Protein AF-A0A512MCK8-F1 (afdb_monomer_lite)

pLDDT: mean 83.53, std 15.5, range [43.72, 98.38]

Organism: NCBI:txid748831

Sequence (145 aa):
MKPLLPSQKMKTLITFLLLCASPALARLGETREQCEARYGKAVAGQSDPPASMHEKAGLFIICKYDSAEGGKCRGIVFNRTDPVSRKKDPLMKVEIEILLKASSEGGEWVKDSIFSSTDEDIWRREGAKASYSHLTHDLVIIHKD

Structure (mmCIF, N/CA/C/O backbone):
data_AF-A0A512MCK8-F1
#
_entry.id   AF-A0A512MCK8-F1
#
loop_
_atom_site.group_PDB
_atom_site.id
_atom_site.type_symbol
_atom_site.label_atom_id
_atom_site.label_alt_id
_atom_site.label_comp_id
_atom_site.label_asym_id
_atom_site.label_entity_id
_atom_site.label_seq_id
_atom_site.pdbx_PDB_ins_code
_atom_site.Cartn_x
_atom_site.Cartn_y
_atom_site.Cartn_z
_atom_site.occupancy
_atom_site.B_iso_or_equiv
_atom_site.auth_seq_id
_atom_site.auth_comp_id
_atom_site.auth_asym_id
_atom_site.auth_atom_id
_atom_site.pdbx_PDB_model_num
ATOM 1 N N . MET A 1 1 ? -14.165 -61.373 12.452 1.00 46.88 1 MET A N 1
ATOM 2 C CA . MET A 1 1 ? -13.287 -60.181 12.501 1.00 46.88 1 MET A CA 1
ATOM 3 C C . MET A 1 1 ? -13.923 -59.081 11.661 1.00 46.88 1 MET A C 1
ATOM 5 O O . MET A 1 1 ? -14.222 -59.330 10.503 1.00 46.88 1 MET A O 1
ATOM 9 N N . LYS A 1 2 ? -14.225 -57.921 12.254 1.00 43.72 2 LYS A N 1
ATOM 10 C CA . LYS A 1 2 ? -14.886 -56.773 11.601 1.00 43.72 2 LYS A CA 1
ATOM 11 C C . LYS A 1 2 ? -13.800 -55.746 11.230 1.00 43.72 2 LYS A C 1
ATOM 13 O O . LYS A 1 2 ? -13.007 -55.439 12.120 1.00 43.72 2 LYS A O 1
ATOM 18 N N . PRO A 1 3 ? -13.718 -55.221 9.994 1.00 49.75 3 PRO A N 1
ATOM 19 C CA . PRO A 1 3 ? -12.746 -54.182 9.679 1.00 49.75 3 PRO A CA 1
ATOM 20 C C . PRO A 1 3 ? -13.168 -52.843 10.298 1.00 49.75 3 PRO A C 1
ATOM 22 O O . PRO A 1 3 ? -14.336 -52.456 10.242 1.00 49.75 3 PRO A O 1
ATOM 25 N N . LEU A 1 4 ? -12.201 -52.145 10.893 1.00 52.03 4 LEU A N 1
ATOM 26 C CA . LEU A 1 4 ? -12.326 -50.771 11.378 1.00 52.03 4 LEU A CA 1
ATOM 27 C C . LEU A 1 4 ? -12.399 -49.818 10.175 1.00 52.03 4 LEU A C 1
ATOM 29 O O . LEU A 1 4 ? -11.493 -49.786 9.345 1.00 52.03 4 LEU A O 1
ATOM 33 N N . LEU A 1 5 ? -13.485 -49.048 10.082 1.00 56.38 5 LEU A N 1
ATOM 34 C CA . LEU A 1 5 ? -13.645 -47.977 9.097 1.00 56.38 5 LEU A CA 1
ATOM 35 C C . LEU A 1 5 ? -12.591 -46.872 9.323 1.00 56.38 5 LEU A C 1
ATOM 37 O O . LEU A 1 5 ? -12.356 -46.489 10.472 1.00 56.38 5 LEU A O 1
ATOM 41 N N . PRO A 1 6 ? -11.990 -46.306 8.260 1.00 53.81 6 PRO A N 1
ATOM 42 C CA . PRO A 1 6 ? -11.076 -45.179 8.385 1.00 53.81 6 PRO A CA 1
ATOM 43 C C . PRO A 1 6 ? -11.816 -43.922 8.869 1.00 53.81 6 PRO A C 1
ATOM 45 O O . PRO A 1 6 ? -12.864 -43.545 8.346 1.00 53.81 6 PRO A O 1
ATOM 48 N N . SER A 1 7 ? -11.237 -43.273 9.880 1.00 56.94 7 SER A N 1
ATOM 49 C CA . SER A 1 7 ? -11.685 -42.026 10.508 1.00 56.94 7 SER A CA 1
ATOM 50 C C . SER A 1 7 ? -12.014 -40.926 9.484 1.00 56.94 7 SER A C 1
ATOM 52 O O . SER A 1 7 ? -11.136 -40.211 9.000 1.00 56.94 7 SER A O 1
ATOM 54 N N . GLN A 1 8 ? -13.303 -40.746 9.178 1.00 52.50 8 GLN A N 1
ATOM 55 C CA . GLN A 1 8 ? -13.802 -39.625 8.368 1.00 52.50 8 GLN A CA 1
ATOM 56 C C . GLN A 1 8 ? -13.779 -38.273 9.102 1.00 52.50 8 GLN A C 1
ATOM 58 O O . GLN A 1 8 ? -14.016 -37.242 8.480 1.00 52.50 8 GLN A O 1
ATOM 63 N N . LYS A 1 9 ? -13.469 -38.235 10.405 1.00 54.12 9 LYS A N 1
ATOM 64 C CA . LYS A 1 9 ? -13.550 -37.001 11.208 1.00 54.12 9 LYS A CA 1
ATOM 65 C C . LYS A 1 9 ? -12.330 -36.079 11.085 1.00 54.12 9 LYS A C 1
ATOM 67 O O . LYS A 1 9 ? -12.418 -34.915 11.455 1.00 54.12 9 LYS A O 1
ATOM 72 N N . MET A 1 10 ? -11.209 -36.565 10.548 1.00 50.81 10 MET A N 1
ATOM 73 C CA . MET A 1 10 ? -9.965 -35.783 10.462 1.00 50.81 10 MET A CA 1
ATOM 74 C C . MET A 1 10 ? -9.875 -34.911 9.196 1.00 50.81 10 MET A C 1
ATOM 76 O O . MET A 1 10 ? -9.211 -33.878 9.209 1.00 50.81 10 MET A O 1
ATOM 80 N N . LYS A 1 11 ? -10.576 -35.278 8.111 1.00 46.22 11 LYS A N 1
ATOM 81 C CA . LYS A 1 11 ? -10.543 -34.519 6.845 1.00 46.22 11 LYS A CA 1
ATOM 82 C C . LYS A 1 11 ? -11.337 -33.211 6.915 1.00 46.22 11 LYS A C 1
ATOM 84 O O . LYS A 1 11 ? -10.912 -32.223 6.331 1.00 46.22 11 LYS A O 1
ATOM 89 N N . THR A 1 12 ? -12.423 -33.173 7.685 1.00 56.84 12 THR A N 1
ATOM 90 C CA . THR A 1 12 ? -13.273 -31.979 7.829 1.00 56.84 12 THR A CA 1
ATOM 91 C C . THR A 1 12 ? -12.603 -30.867 8.643 1.00 56.84 12 THR A C 1
ATOM 93 O O . THR A 1 12 ? -12.878 -29.692 8.419 1.00 56.84 12 THR A O 1
ATOM 96 N N . LEU A 1 13 ? -11.688 -31.217 9.556 1.00 53.72 13 LEU A N 1
ATOM 97 C CA . LEU A 1 13 ? -10.997 -30.245 10.410 1.00 53.72 13 LEU A CA 1
ATOM 98 C C . LEU A 1 13 ? -9.968 -29.411 9.624 1.00 53.72 13 LEU A C 1
ATOM 100 O O . LEU A 1 13 ? -9.848 -28.210 9.843 1.00 53.72 13 LEU A O 1
ATOM 104 N N . ILE A 1 14 ? -9.276 -30.024 8.656 1.00 56.31 14 ILE A N 1
ATOM 105 C CA . ILE A 1 14 ? -8.262 -29.346 7.828 1.00 56.31 14 ILE A CA 1
ATOM 106 C C . ILE A 1 14 ? -8.917 -28.319 6.890 1.00 56.31 14 ILE A C 1
ATOM 108 O O . ILE A 1 14 ? -8.387 -27.224 6.711 1.00 56.31 14 ILE A O 1
ATOM 112 N N . THR A 1 15 ? -10.100 -28.621 6.345 1.00 54.34 15 THR A N 1
ATOM 113 C CA . THR A 1 15 ? -10.852 -27.683 5.494 1.00 54.34 15 THR A CA 1
ATOM 114 C C . THR A 1 15 ? -11.368 -26.474 6.285 1.00 54.34 15 THR A C 1
ATOM 116 O O . THR A 1 15 ? -11.391 -25.369 5.752 1.00 54.34 15 THR A O 1
ATOM 119 N N . PHE A 1 16 ? -11.711 -26.648 7.568 1.00 54.28 16 PHE A N 1
ATOM 120 C CA . PHE A 1 16 ? -12.147 -25.550 8.440 1.00 54.28 16 PHE A CA 1
ATOM 121 C C . PHE A 1 16 ? -10.982 -24.633 8.858 1.00 54.28 16 PHE A C 1
ATOM 123 O O . PHE A 1 16 ? -11.139 -23.416 8.879 1.00 54.28 16 PHE A O 1
ATOM 130 N N . LEU A 1 17 ? -9.784 -25.186 9.098 1.00 51.22 17 LEU A N 1
ATOM 131 C CA . LEU A 1 17 ? -8.581 -24.386 9.386 1.00 51.22 17 LEU A CA 1
ATOM 132 C C . LEU A 1 17 ? -8.150 -23.500 8.203 1.00 51.22 17 LEU A C 1
ATOM 134 O O . LEU A 1 17 ? -7.692 -22.379 8.416 1.00 51.22 17 LEU A O 1
ATOM 138 N N . LEU A 1 18 ? -8.333 -23.969 6.965 1.00 51.25 18 LEU A N 1
ATOM 139 C CA . LEU A 1 18 ? -8.026 -23.197 5.752 1.00 51.25 18 LEU A CA 1
ATOM 140 C C . LEU A 1 18 ? -9.001 -22.029 5.516 1.00 51.25 18 LEU A C 1
ATOM 142 O O . LEU A 1 18 ? -8.610 -21.036 4.910 1.00 51.25 18 LEU A O 1
ATOM 146 N N . LEU A 1 19 ? -10.232 -22.106 6.035 1.00 48.88 19 LEU A N 1
ATOM 147 C CA . LEU A 1 19 ? -11.220 -21.015 5.986 1.00 48.8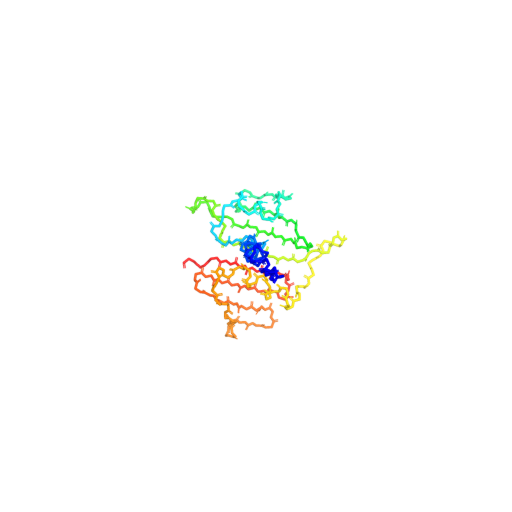8 19 LEU A CA 1
ATOM 148 C C . LEU A 1 19 ? -10.960 -19.926 7.044 1.00 48.88 19 LEU A C 1
ATOM 150 O O . LEU A 1 19 ? -11.347 -18.775 6.850 1.00 48.88 19 LEU A O 1
ATOM 154 N N . CYS A 1 20 ? -10.273 -20.258 8.142 1.00 46.22 20 CYS A N 1
ATOM 155 C CA . CYS A 1 20 ? -9.890 -19.294 9.180 1.00 46.22 20 CYS A CA 1
ATOM 156 C C . CYS A 1 20 ? -8.601 -18.523 8.854 1.00 46.22 20 CYS A C 1
ATOM 158 O O . CYS A 1 20 ? -8.359 -17.466 9.438 1.00 46.22 20 CYS A O 1
ATOM 160 N N . ALA A 1 21 ? -7.802 -18.991 7.892 1.00 48.88 21 ALA A N 1
ATOM 161 C CA . ALA A 1 21 ? -6.674 -18.246 7.340 1.00 48.88 21 ALA A CA 1
ATOM 162 C C . ALA A 1 21 ? -7.175 -17.187 6.343 1.00 48.88 21 ALA A C 1
ATOM 164 O O . ALA A 1 21 ? -6.861 -17.210 5.154 1.00 48.88 21 ALA A O 1
ATOM 165 N N . SER A 1 22 ? -7.993 -16.248 6.828 1.00 51.62 22 SER A N 1
ATOM 166 C CA . SER A 1 22 ? -8.278 -15.024 6.079 1.00 51.62 22 SER A CA 1
ATOM 167 C C . SER A 1 22 ? -6.946 -14.382 5.666 1.00 51.62 22 SER A C 1
ATOM 169 O O . SER A 1 22 ? -6.027 -14.358 6.490 1.00 51.62 22 SER A O 1
ATOM 171 N N . PRO A 1 23 ? -6.818 -13.853 4.432 1.00 55.09 23 PRO A N 1
ATOM 172 C CA . PRO A 1 23 ? -5.597 -13.190 3.994 1.00 55.09 23 PRO A CA 1
ATOM 173 C C . PRO A 1 23 ? -5.196 -12.162 5.051 1.00 55.09 23 PRO A C 1
ATOM 175 O O . PRO A 1 23 ? -6.018 -11.350 5.478 1.00 55.09 23 PRO A O 1
ATOM 178 N N . ALA A 1 24 ? -3.962 -12.264 5.537 1.00 64.56 24 ALA A N 1
ATOM 179 C CA . ALA A 1 24 ? -3.469 -11.620 6.754 1.00 64.56 24 ALA A CA 1
ATOM 180 C C . ALA A 1 24 ? -3.253 -10.096 6.629 1.00 64.56 24 ALA A C 1
ATOM 182 O O . ALA A 1 24 ? -2.446 -9.526 7.369 1.00 64.56 24 ALA A O 1
ATOM 183 N N . LEU A 1 25 ? -3.952 -9.458 5.690 1.00 72.88 25 LEU A N 1
ATOM 184 C CA . LEU A 1 25 ? -3.802 -8.067 5.289 1.00 72.88 25 LEU A CA 1
ATOM 185 C C . LEU A 1 25 ? -5.168 -7.381 5.321 1.00 72.88 25 LEU A C 1
ATOM 187 O O . LEU A 1 25 ? -6.194 -8.010 5.045 1.00 72.88 25 LEU A O 1
ATOM 191 N N . ALA A 1 26 ? -5.168 -6.123 5.752 1.00 68.06 26 ALA A N 1
ATOM 192 C CA . ALA A 1 26 ? -6.358 -5.297 5.770 1.00 68.06 26 ALA A CA 1
ATOM 193 C C . ALA A 1 26 ? -6.853 -5.047 4.358 1.00 68.06 26 ALA A C 1
ATOM 195 O O . ALA A 1 26 ? -6.072 -4.914 3.413 1.00 68.06 26 ALA A O 1
ATOM 196 N N . ARG A 1 27 ? -8.170 -5.029 4.247 1.00 83.94 27 ARG A N 1
ATOM 197 C CA . ARG A 1 27 ? -8.884 -4.801 3.000 1.00 83.94 27 ARG A CA 1
ATOM 198 C C . ARG A 1 27 ? -9.291 -3.344 2.924 1.00 83.94 27 ARG A C 1
ATOM 200 O O . ARG A 1 27 ? -9.418 -2.666 3.947 1.00 83.94 27 ARG A O 1
ATOM 207 N N . LEU A 1 28 ? -9.493 -2.872 1.704 1.00 87.44 28 LEU A N 1
ATOM 208 C CA . LEU A 1 28 ? -10.086 -1.561 1.542 1.00 87.44 28 LEU A CA 1
ATOM 209 C C . LEU A 1 28 ? -11.524 -1.607 2.105 1.00 87.44 28 LEU A C 1
ATOM 211 O O . LEU A 1 28 ? -12.172 -2.654 2.128 1.00 87.44 28 LEU A O 1
ATOM 215 N N . GLY A 1 29 ? -11.988 -0.496 2.667 1.00 88.25 29 GLY A N 1
ATOM 216 C CA . GLY A 1 29 ? -13.284 -0.400 3.338 1.00 88.25 29 GLY A CA 1
ATOM 217 C C . GLY A 1 29 ? -13.329 -0.907 4.789 1.00 88.25 29 GLY A C 1
ATOM 218 O O . GLY A 1 29 ? -14.375 -0.767 5.426 1.00 88.25 29 GLY A O 1
ATOM 219 N N . GLU A 1 30 ? -12.242 -1.465 5.337 1.00 90.06 30 GLU A N 1
ATOM 220 C CA . GLU A 1 30 ? -12.170 -1.863 6.755 1.00 90.06 30 GLU A CA 1
ATOM 221 C C . GLU A 1 30 ? -12.040 -0.649 7.697 1.00 90.06 30 GLU A C 1
ATOM 223 O O . GLU A 1 30 ? -11.500 0.394 7.321 1.00 90.06 30 GLU A O 1
ATOM 228 N N . THR A 1 31 ? -12.543 -0.769 8.930 1.00 91.31 31 THR A N 1
ATOM 229 C CA . THR A 1 31 ? -12.363 0.252 9.978 1.00 91.31 31 THR A CA 1
ATOM 230 C C . THR A 1 31 ? -10.963 0.187 10.578 1.00 91.31 31 THR A C 1
ATOM 232 O O . THR A 1 31 ? -10.253 -0.814 10.443 1.00 91.31 31 THR A O 1
ATOM 235 N N . ARG A 1 32 ? -10.576 1.224 11.325 1.00 90.44 32 ARG A N 1
ATOM 236 C CA . ARG A 1 32 ? -9.304 1.240 12.054 1.00 90.44 32 ARG A CA 1
ATOM 237 C C . ARG A 1 32 ? -9.126 0.032 12.969 1.00 90.44 32 ARG A C 1
ATOM 239 O O . ARG A 1 32 ? -8.058 -0.572 12.984 1.00 90.44 32 ARG A O 1
ATOM 246 N N . GLU A 1 33 ? -10.161 -0.347 13.707 1.00 90.12 33 GLU A N 1
ATOM 247 C CA . GLU A 1 33 ? -10.125 -1.471 14.646 1.00 90.12 33 GLU A CA 1
ATOM 248 C C . GLU A 1 33 ? -9.910 -2.796 13.908 1.00 90.12 33 GLU A C 1
ATOM 250 O O . GLU A 1 33 ? -9.185 -3.668 14.385 1.00 90.12 33 GLU A O 1
ATOM 255 N N . GLN A 1 34 ? -10.495 -2.940 12.717 1.00 90.56 34 GLN A N 1
ATOM 256 C CA . GLN A 1 34 ? -10.295 -4.107 11.858 1.00 90.56 34 GLN A CA 1
ATOM 257 C C . GLN A 1 34 ? -8.871 -4.143 11.284 1.00 90.56 34 GLN A C 1
ATOM 259 O O . GLN A 1 34 ? -8.229 -5.197 11.310 1.00 90.56 34 GLN A O 1
ATOM 264 N N . CYS A 1 35 ? -8.335 -2.998 10.848 1.00 91.00 35 CYS A N 1
ATOM 265 C CA . CYS A 1 35 ? -6.936 -2.878 10.440 1.00 91.00 35 CYS A CA 1
ATOM 266 C C . CYS A 1 35 ? -5.985 -3.231 11.598 1.00 91.00 35 CYS A C 1
ATOM 268 O O . CYS A 1 35 ? -5.050 -4.009 11.409 1.00 91.00 35 CYS A O 1
ATOM 270 N N . GLU A 1 36 ? -6.245 -2.735 12.811 1.00 91.25 36 GLU A N 1
ATOM 271 C CA . GLU A 1 36 ? -5.455 -3.032 14.014 1.00 91.25 36 GLU A CA 1
ATOM 272 C C . GLU A 1 36 ? -5.554 -4.504 14.434 1.00 91.25 36 GLU A C 1
ATOM 274 O O . GLU A 1 36 ? -4.550 -5.096 14.832 1.00 91.25 36 GLU A O 1
ATOM 279 N N . ALA A 1 37 ? -6.714 -5.146 14.279 1.00 89.94 37 ALA A N 1
ATOM 280 C CA . ALA A 1 37 ? -6.858 -6.581 14.526 1.00 89.94 37 ALA A CA 1
ATOM 281 C C . ALA A 1 37 ? -5.970 -7.424 13.593 1.00 89.94 37 ALA A C 1
ATOM 283 O O . ALA A 1 37 ? -5.511 -8.504 13.969 1.00 89.94 37 ALA A O 1
ATOM 284 N N . ARG A 1 38 ? -5.693 -6.930 12.381 1.00 87.38 38 ARG A N 1
ATOM 285 C CA . ARG A 1 38 ? -4.836 -7.612 11.404 1.00 87.38 38 ARG A CA 1
ATOM 286 C C . ARG A 1 38 ? -3.369 -7.259 11.565 1.00 87.38 38 ARG A C 1
ATOM 288 O O . ARG A 1 38 ? -2.528 -8.155 11.509 1.00 87.38 38 ARG A O 1
ATOM 295 N N . TYR A 1 39 ? -3.044 -5.984 11.722 1.00 89.31 39 TYR A N 1
ATOM 296 C CA . TYR A 1 39 ? -1.666 -5.498 11.706 1.00 89.31 39 TYR A CA 1
ATOM 297 C C . TYR A 1 39 ? -1.039 -5.354 13.090 1.00 89.31 39 TYR A C 1
ATOM 299 O O . TYR A 1 39 ? 0.175 -5.215 13.190 1.00 89.31 39 TYR A O 1
ATOM 307 N N . GLY A 1 40 ? -1.843 -5.448 14.146 1.00 89.88 40 GLY A N 1
ATOM 308 C CA . GLY A 1 40 ? -1.457 -5.049 15.489 1.00 89.88 40 GLY A CA 1
ATOM 309 C C . GLY A 1 40 ? -1.740 -3.568 15.734 1.00 89.88 40 GLY A C 1
ATOM 310 O O . GLY A 1 40 ? -2.130 -2.818 14.832 1.00 89.88 40 GLY A O 1
ATOM 311 N N . LYS A 1 41 ? -1.537 -3.144 16.985 1.00 89.50 41 LYS A N 1
ATOM 312 C CA . LYS A 1 41 ? -1.731 -1.749 17.394 1.00 89.50 41 LYS A CA 1
ATOM 313 C C . LYS A 1 41 ? -0.874 -0.811 16.549 1.00 89.50 41 LYS A C 1
ATOM 315 O O . LYS A 1 41 ? 0.258 -1.142 16.200 1.00 89.50 41 LYS A O 1
ATOM 320 N N . ALA A 1 42 ? -1.419 0.362 16.250 1.00 88.31 42 ALA A N 1
ATOM 321 C CA . ALA A 1 42 ? -0.692 1.368 15.499 1.00 88.31 42 ALA A CA 1
ATOM 322 C C . ALA A 1 42 ? 0.552 1.845 16.274 1.00 88.31 42 ALA A C 1
ATOM 324 O O . ALA A 1 42 ? 0.461 2.166 17.460 1.00 88.31 42 ALA A O 1
ATOM 325 N N . VAL A 1 43 ? 1.701 1.919 15.599 1.00 83.69 43 VAL A N 1
ATOM 326 C CA . VAL A 1 43 ? 2.949 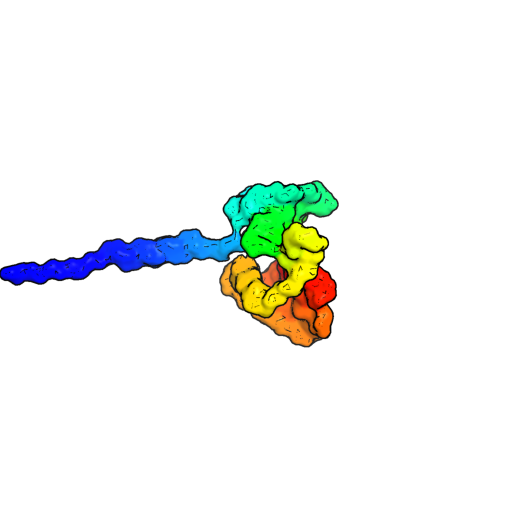2.494 16.135 1.00 83.69 43 VAL A CA 1
ATOM 327 C C . VAL A 1 43 ? 2.923 4.023 16.114 1.00 83.69 43 VAL A C 1
ATOM 329 O O . VAL A 1 43 ? 3.615 4.670 16.893 1.00 83.69 43 VAL A O 1
ATOM 332 N N . ALA A 1 44 ? 2.097 4.600 15.241 1.00 79.81 44 ALA A N 1
ATOM 333 C CA . ALA A 1 44 ? 1.805 6.023 15.172 1.00 79.81 44 ALA A CA 1
ATOM 334 C C . ALA A 1 44 ? 0.432 6.245 14.521 1.00 79.81 44 ALA A C 1
ATOM 336 O O . ALA A 1 44 ? -0.090 5.383 13.809 1.00 79.81 44 ALA A O 1
ATOM 337 N N . GLY A 1 45 ? -0.159 7.412 14.758 1.00 74.31 45 GLY A N 1
ATOM 338 C CA . GLY A 1 45 ? -1.383 7.845 14.096 1.00 74.31 45 GLY A CA 1
ATOM 339 C C . GLY A 1 45 ? -1.276 9.303 13.681 1.00 74.31 45 GLY A C 1
ATOM 340 O O . GLY A 1 45 ? -0.631 10.096 14.364 1.00 74.31 45 GLY A O 1
ATOM 341 N N . GLN A 1 46 ? -1.918 9.643 12.571 1.00 74.81 46 GLN A N 1
ATOM 342 C CA . GLN A 1 46 ? -2.092 11.018 12.121 1.00 74.81 46 GLN A CA 1
ATOM 343 C C . GLN A 1 46 ? -3.587 11.326 12.103 1.00 74.81 46 GLN A C 1
ATOM 345 O O . GLN A 1 46 ? -4.391 10.461 11.759 1.00 74.81 46 GLN A O 1
ATOM 350 N N . SER A 1 47 ? -3.966 12.525 12.538 1.00 70.50 47 SER A N 1
ATOM 351 C CA . SER A 1 47 ? -5.366 12.955 12.584 1.00 70.50 47 SER A CA 1
ATOM 352 C C . SER A 1 47 ? -5.838 13.593 11.279 1.00 70.50 47 SER A C 1
ATOM 354 O O . SER A 1 47 ? -7.038 13.602 11.029 1.00 70.50 47 SER A O 1
ATOM 356 N N . ASP A 1 48 ? -4.915 14.107 10.460 1.00 71.25 48 ASP A N 1
ATOM 357 C CA . ASP A 1 48 ? -5.236 14.820 9.224 1.00 71.25 48 ASP A CA 1
ATOM 358 C C . ASP A 1 48 ? -4.131 14.645 8.152 1.00 71.25 48 ASP A C 1
ATOM 360 O O . ASP A 1 48 ? -3.019 15.154 8.341 1.00 71.25 48 ASP A O 1
ATOM 364 N N . PRO A 1 49 ? -4.380 13.885 7.063 1.00 70.69 49 PRO A N 1
ATOM 365 C CA . PRO A 1 49 ? -5.532 13.001 6.887 1.00 70.69 49 PRO A CA 1
ATOM 366 C C . PRO A 1 49 ? -5.489 11.847 7.906 1.00 70.69 49 PRO A C 1
ATOM 368 O O . PRO A 1 49 ? -4.398 11.428 8.314 1.00 70.69 49 PRO A O 1
ATOM 371 N N . PRO A 1 50 ? -6.647 11.314 8.337 1.00 85.12 50 PRO A N 1
ATOM 372 C CA . PRO A 1 50 ? -6.678 10.270 9.347 1.00 85.12 50 PRO A CA 1
ATOM 373 C C . PRO A 1 50 ? -5.959 9.020 8.835 1.00 85.12 50 PRO A C 1
ATOM 375 O O . PRO A 1 50 ? -6.326 8.435 7.815 1.00 85.12 50 PRO A O 1
ATOM 378 N N . ALA A 1 51 ? -4.919 8.603 9.550 1.00 91.38 51 ALA A N 1
ATOM 379 C CA . ALA A 1 51 ? -4.123 7.438 9.197 1.00 91.38 51 ALA A CA 1
ATOM 380 C C . ALA A 1 51 ? -3.606 6.704 10.434 1.00 91.38 51 ALA A C 1
ATOM 382 O O . ALA A 1 51 ? -3.364 7.300 11.488 1.00 91.38 51 ALA A O 1
ATOM 383 N N . SER A 1 52 ? -3.386 5.401 10.288 1.00 93.12 52 SER A N 1
ATOM 384 C CA . SER A 1 52 ? -2.675 4.580 11.265 1.00 93.12 52 SER A CA 1
ATOM 385 C C . SER A 1 52 ? -1.478 3.914 10.609 1.00 93.12 52 SER A C 1
ATOM 387 O O . SER A 1 52 ? -1.535 3.464 9.464 1.00 93.12 52 SER A O 1
ATOM 389 N N . MET A 1 53 ? -0.378 3.877 11.348 1.00 92.81 53 MET A N 1
ATOM 390 C CA . MET A 1 53 ? 0.879 3.280 10.921 1.00 92.81 53 MET A CA 1
ATOM 391 C C . MET A 1 53 ? 1.115 2.014 11.728 1.00 92.81 53 MET A C 1
ATOM 393 O O . MET A 1 53 ? 0.958 2.032 12.946 1.00 92.81 53 MET A O 1
ATOM 397 N N . HIS A 1 54 ? 1.505 0.932 11.072 1.00 92.06 54 HIS A N 1
ATOM 398 C CA . HIS A 1 54 ? 1.736 -0.369 11.690 1.00 92.06 54 HIS A CA 1
ATOM 399 C C . HIS A 1 54 ? 3.054 -0.956 11.196 1.00 92.06 54 HIS A C 1
ATOM 401 O O . HIS A 1 54 ? 3.485 -0.679 10.077 1.00 92.06 54 HIS A O 1
ATOM 407 N N . GLU A 1 55 ? 3.652 -1.816 12.011 1.00 90.50 55 GLU A N 1
ATOM 408 C CA . GLU A 1 55 ? 4.804 -2.623 11.623 1.00 90.50 55 GLU A CA 1
ATOM 409 C C . GLU A 1 55 ? 4.441 -4.102 11.757 1.00 90.50 55 GLU A C 1
ATOM 411 O O . GLU A 1 55 ? 4.046 -4.564 12.828 1.00 90.50 55 GLU A O 1
ATOM 416 N N . LYS A 1 56 ? 4.556 -4.862 10.664 1.00 87.88 56 LYS A N 1
ATOM 417 C CA . LYS A 1 56 ? 4.287 -6.303 10.671 1.00 87.88 56 LYS A CA 1
ATOM 418 C C . LYS A 1 56 ? 5.186 -7.025 9.683 1.00 87.88 56 LYS A C 1
ATOM 420 O O . LYS A 1 56 ? 5.225 -6.676 8.511 1.00 87.88 56 LYS A O 1
ATOM 425 N N . ALA A 1 57 ? 5.874 -8.065 10.157 1.00 86.56 57 ALA A N 1
ATOM 426 C CA . ALA A 1 57 ? 6.746 -8.909 9.334 1.00 86.56 57 ALA A CA 1
ATOM 427 C C . ALA A 1 57 ? 7.775 -8.112 8.497 1.00 86.56 57 ALA A C 1
ATOM 429 O O . ALA A 1 57 ? 8.023 -8.434 7.340 1.00 86.56 57 ALA A O 1
ATOM 430 N N . GLY A 1 58 ? 8.350 -7.048 9.074 1.00 86.69 58 GLY A N 1
ATOM 431 C CA . GLY A 1 58 ? 9.327 -6.185 8.394 1.00 86.69 58 GLY A CA 1
ATOM 432 C C . GLY A 1 58 ? 8.725 -5.176 7.410 1.00 86.69 58 GLY A C 1
ATOM 433 O O . GLY A 1 58 ? 9.467 -4.419 6.790 1.00 86.69 58 GLY A O 1
ATOM 434 N N . LEU A 1 59 ? 7.398 -5.133 7.271 1.00 90.56 59 LEU A N 1
ATOM 435 C CA . LEU A 1 59 ? 6.699 -4.120 6.487 1.00 90.56 59 LEU A CA 1
ATOM 436 C C . LEU A 1 59 ? 6.226 -2.983 7.383 1.00 90.56 59 LEU A C 1
ATOM 438 O O . LEU A 1 59 ? 5.648 -3.215 8.447 1.00 90.56 59 LEU A O 1
ATOM 442 N N . PHE A 1 60 ? 6.408 -1.766 6.890 1.00 92.75 60 PHE A N 1
ATOM 443 C CA . PHE A 1 60 ? 5.716 -0.585 7.364 1.00 92.75 60 PHE A CA 1
ATOM 444 C C . PHE A 1 60 ? 4.434 -0.412 6.549 1.00 92.75 60 PHE A C 1
ATOM 446 O O . PHE A 1 60 ? 4.457 -0.410 5.314 1.00 92.75 60 PHE A O 1
ATOM 453 N N . ILE A 1 61 ? 3.309 -0.308 7.248 1.00 93.94 61 ILE A N 1
ATOM 454 C CA . ILE A 1 61 ? 1.972 -0.323 6.659 1.00 93.94 61 ILE A CA 1
ATOM 455 C C . ILE A 1 61 ? 1.236 0.929 7.110 1.00 93.94 61 ILE A C 1
ATOM 457 O O . ILE A 1 61 ? 1.070 1.154 8.307 1.00 93.94 61 ILE A O 1
ATOM 461 N N . ILE A 1 62 ? 0.764 1.732 6.162 1.00 94.19 62 ILE A N 1
ATOM 462 C CA . ILE A 1 62 ? -0.004 2.947 6.444 1.00 94.19 62 ILE A CA 1
ATOM 463 C C . ILE A 1 62 ? -1.418 2.749 5.919 1.00 94.19 62 ILE A C 1
ATOM 465 O O . ILE A 1 62 ? -1.614 2.679 4.709 1.00 94.19 62 ILE A O 1
ATOM 469 N N . CYS A 1 63 ? -2.397 2.694 6.817 1.00 94.38 63 CYS A N 1
ATOM 470 C CA . CYS A 1 63 ? -3.812 2.681 6.459 1.00 94.38 63 CYS A CA 1
ATOM 471 C C . CYS A 1 63 ? -4.326 4.119 6.482 1.00 94.38 63 CYS A C 1
ATOM 473 O O . CYS A 1 63 ? -4.268 4.773 7.521 1.00 94.38 63 CYS A O 1
ATOM 475 N N . LYS A 1 64 ? -4.798 4.615 5.339 1.00 93.19 64 LYS A N 1
ATOM 476 C CA . LYS A 1 64 ? -5.423 5.931 5.187 1.00 93.19 64 LYS A CA 1
ATOM 477 C C . LYS A 1 64 ? -6.932 5.772 5.250 1.00 93.19 64 LYS A C 1
ATOM 479 O O . LYS A 1 64 ? -7.492 4.955 4.515 1.00 93.19 64 LYS A O 1
ATOM 484 N N . TYR A 1 65 ? -7.567 6.553 6.106 1.00 91.44 65 TYR A N 1
ATOM 485 C CA . TYR A 1 65 ? -9.003 6.529 6.334 1.00 91.44 65 TYR A CA 1
ATOM 486 C C . TYR A 1 65 ? -9.662 7.749 5.699 1.00 91.44 65 TYR A C 1
ATOM 488 O O . TYR A 1 65 ? -9.036 8.798 5.557 1.00 91.44 65 TYR A O 1
ATOM 496 N N . ASP A 1 66 ? -10.929 7.610 5.336 1.00 85.88 66 ASP A N 1
ATOM 497 C CA . ASP A 1 66 ? -11.767 8.725 4.909 1.00 85.88 66 ASP A CA 1
ATOM 498 C C . ASP A 1 66 ? -12.817 9.027 5.975 1.00 85.88 66 ASP A C 1
ATOM 500 O O . ASP A 1 66 ? -13.557 8.145 6.424 1.00 85.88 66 ASP A O 1
ATOM 504 N N . SER A 1 67 ? -12.852 10.285 6.409 1.00 78.44 67 SER A N 1
ATOM 505 C CA . SER A 1 67 ? -13.813 10.777 7.389 1.00 78.44 67 SER A CA 1
ATOM 506 C C . SER A 1 67 ? -15.236 10.844 6.827 1.00 78.44 67 SER A C 1
ATOM 508 O O . SER A 1 67 ? -16.181 10.656 7.594 1.00 78.44 67 SER A O 1
ATOM 510 N N . ALA A 1 68 ? -15.409 11.039 5.516 1.00 78.44 68 ALA A N 1
ATOM 511 C CA . ALA A 1 68 ? -16.716 11.079 4.861 1.00 78.44 68 ALA A CA 1
ATOM 512 C C . ALA A 1 68 ? -17.381 9.692 4.800 1.00 78.44 68 ALA A C 1
ATOM 514 O O . ALA A 1 68 ? -18.600 9.585 4.926 1.00 78.44 68 ALA A O 1
ATOM 515 N N . GLU A 1 69 ? -16.593 8.619 4.694 1.00 68.88 69 GLU A N 1
ATOM 516 C CA . GLU A 1 69 ? -17.081 7.231 4.638 1.00 68.88 69 GLU A CA 1
ATOM 517 C C . GLU A 1 69 ? -17.082 6.525 6.006 1.00 68.88 69 GLU A C 1
ATOM 519 O O . GLU A 1 69 ? -16.909 5.308 6.105 1.00 68.88 69 GLU A O 1
ATOM 524 N N . GLY A 1 70 ? -17.273 7.277 7.092 1.00 77.06 70 GLY A N 1
ATOM 525 C CA . GLY A 1 70 ? -17.362 6.707 8.439 1.00 77.06 70 GLY A CA 1
ATOM 526 C C . GLY A 1 70 ? -16.041 6.128 8.954 1.00 77.06 70 GLY A C 1
ATOM 527 O O . GLY A 1 70 ? -16.054 5.168 9.722 1.00 77.06 70 GLY A O 1
ATOM 528 N N . GLY A 1 71 ? -14.901 6.684 8.528 1.00 85.00 71 GLY A N 1
ATOM 529 C CA . GLY A 1 71 ? -13.575 6.285 9.007 1.00 85.00 71 GLY A CA 1
ATOM 530 C C . GLY A 1 71 ? -13.049 4.988 8.391 1.00 85.00 71 GLY A C 1
ATOM 531 O O . GLY A 1 71 ? -12.222 4.312 9.003 1.00 85.00 71 GLY A O 1
ATOM 532 N N . LYS A 1 72 ? -13.533 4.613 7.204 1.00 90.56 72 LYS A N 1
ATOM 533 C CA . LYS A 1 72 ? -13.102 3.402 6.494 1.00 90.56 72 LYS A CA 1
ATOM 534 C C . LYS A 1 72 ? -11.800 3.610 5.731 1.00 90.56 72 LYS A C 1
ATOM 536 O O . LYS A 1 72 ? -11.510 4.703 5.250 1.00 90.56 72 LYS A O 1
ATOM 541 N N . CYS A 1 73 ? -11.012 2.545 5.611 1.00 91.50 73 CYS A N 1
ATOM 542 C CA . CYS A 1 73 ? -9.731 2.564 4.924 1.00 91.50 73 CYS A CA 1
ATOM 543 C C . CYS A 1 73 ? -9.927 2.707 3.406 1.00 91.50 73 CYS A C 1
ATOM 545 O O . CYS A 1 73 ? -10.421 1.793 2.750 1.00 91.50 73 CYS A O 1
ATOM 547 N N . ARG A 1 74 ? -9.521 3.841 2.830 1.00 92.38 74 ARG A N 1
ATOM 548 C CA . ARG A 1 74 ? -9.559 4.087 1.373 1.00 92.38 74 ARG A CA 1
ATOM 549 C C . ARG A 1 74 ? -8.249 3.769 0.680 1.00 92.38 74 ARG A C 1
ATOM 551 O O . ARG A 1 74 ? -8.218 3.648 -0.542 1.00 92.38 74 ARG A O 1
ATOM 558 N N . GLY A 1 75 ? -7.165 3.665 1.439 1.00 93.94 75 GLY A N 1
ATOM 559 C CA . GLY A 1 75 ? -5.857 3.415 0.872 1.00 93.94 75 GLY A CA 1
ATOM 560 C C . GLY A 1 75 ? -4.903 2.764 1.848 1.00 93.94 75 GLY A C 1
ATOM 561 O O . GLY A 1 75 ? -4.918 3.057 3.040 1.00 93.94 75 GLY A O 1
ATOM 562 N N . ILE A 1 76 ? -4.039 1.911 1.320 1.00 95.69 76 ILE A N 1
ATOM 563 C CA . ILE A 1 76 ? -2.995 1.237 2.073 1.00 95.69 76 ILE A CA 1
ATOM 564 C C . ILE A 1 76 ? -1.670 1.478 1.363 1.00 95.69 76 ILE A C 1
ATOM 566 O O . ILE A 1 76 ? -1.564 1.313 0.148 1.00 95.69 76 ILE A O 1
ATOM 570 N N . VAL A 1 77 ? -0.662 1.886 2.125 1.00 95.75 77 VAL A N 1
ATOM 571 C CA . VAL A 1 77 ? 0.718 1.996 1.653 1.00 95.75 77 VAL A CA 1
ATOM 572 C C . VAL A 1 77 ? 1.542 0.917 2.330 1.00 95.75 77 VAL A C 1
ATOM 574 O O . VAL A 1 77 ? 1.495 0.789 3.552 1.00 95.75 77 VAL A O 1
ATOM 577 N N . PHE A 1 78 ? 2.314 0.182 1.542 1.00 95.94 78 PHE A N 1
ATOM 578 C CA . PHE A 1 78 ? 3.287 -0.793 2.007 1.00 95.94 78 PHE A CA 1
ATOM 579 C C . PHE A 1 78 ? 4.681 -0.357 1.577 1.00 95.94 78 PHE A C 1
ATOM 581 O O . PHE A 1 78 ? 4.908 -0.056 0.407 1.00 95.94 78 PHE A O 1
ATOM 588 N N . ASN A 1 79 ? 5.629 -0.393 2.502 1.00 95.06 79 ASN A N 1
ATOM 589 C CA . ASN A 1 79 ? 7.049 -0.399 2.171 1.00 95.06 79 ASN A CA 1
ATOM 590 C C . ASN A 1 79 ? 7.804 -1.284 3.157 1.00 95.06 79 ASN A C 1
ATOM 592 O O . ASN A 1 79 ? 7.312 -1.597 4.243 1.00 95.06 79 ASN A O 1
ATOM 596 N N . ARG A 1 80 ? 9.011 -1.693 2.775 1.00 93.06 80 ARG A N 1
ATOM 597 C CA . ARG A 1 80 ? 9.977 -2.242 3.720 1.00 93.06 80 ARG A CA 1
ATOM 598 C C . ARG A 1 80 ? 10.855 -1.104 4.195 1.00 93.06 80 ARG A C 1
ATOM 600 O O . ARG A 1 80 ? 11.328 -0.327 3.375 1.00 93.06 80 ARG A O 1
ATOM 607 N N . THR A 1 81 ? 11.083 -1.028 5.496 1.00 86.81 81 THR A N 1
ATOM 608 C CA . THR A 1 81 ? 12.050 -0.098 6.074 1.00 86.81 81 THR A CA 1
ATOM 609 C C . THR A 1 81 ? 13.125 -0.908 6.785 1.00 86.81 81 THR A C 1
ATOM 611 O O . THR A 1 81 ? 12.804 -1.732 7.641 1.00 86.81 81 THR A O 1
ATOM 614 N N . ASP A 1 82 ? 14.389 -0.677 6.440 1.00 83.62 82 ASP A N 1
ATOM 615 C CA . ASP A 1 82 ? 15.515 -1.284 7.139 1.00 83.62 82 ASP A CA 1
ATOM 616 C C . ASP A 1 82 ? 15.534 -0.789 8.600 1.00 83.62 82 ASP A C 1
ATOM 618 O O . ASP A 1 82 ? 15.504 0.424 8.850 1.00 83.62 82 ASP A O 1
ATOM 622 N N . PRO A 1 83 ? 15.562 -1.696 9.592 1.00 76.88 83 PRO A N 1
ATOM 623 C CA . PRO A 1 83 ? 15.408 -1.322 10.994 1.00 76.88 83 PRO A CA 1
ATOM 624 C C . PRO A 1 83 ? 16.566 -0.465 11.519 1.00 76.88 83 PRO A C 1
ATOM 626 O O . PRO A 1 83 ? 16.380 0.263 12.493 1.00 76.88 83 PRO A O 1
ATOM 629 N N . VAL A 1 84 ? 17.743 -0.530 10.886 1.00 81.50 84 VAL A N 1
ATOM 630 C CA . VAL A 1 84 ? 18.953 0.173 11.333 1.00 81.50 84 VAL A CA 1
ATOM 631 C C . VAL A 1 84 ? 19.045 1.563 10.706 1.00 81.50 84 VAL A C 1
ATOM 633 O O . VAL A 1 84 ? 19.178 2.565 11.403 1.00 81.50 84 VAL A O 1
ATOM 636 N N . SER A 1 85 ? 18.965 1.638 9.384 1.00 85.50 85 SER A N 1
ATOM 637 C CA . SER A 1 85 ? 19.145 2.857 8.597 1.00 85.50 85 SER A CA 1
ATOM 638 C C . SER A 1 85 ? 17.865 3.669 8.431 1.00 85.50 85 SER A C 1
ATOM 640 O O . SER A 1 85 ? 17.936 4.824 8.007 1.00 85.50 85 SER A O 1
ATOM 642 N N . ARG A 1 86 ? 16.699 3.077 8.736 1.00 81.44 86 ARG A N 1
ATOM 643 C CA . ARG A 1 86 ? 15.362 3.649 8.503 1.00 81.44 86 ARG A CA 1
ATOM 644 C C . ARG A 1 86 ? 15.110 4.030 7.038 1.00 81.44 86 ARG A C 1
ATOM 646 O O . ARG A 1 86 ? 14.183 4.785 6.749 1.00 81.44 86 ARG A O 1
ATOM 653 N N . LYS A 1 87 ? 15.922 3.513 6.110 1.00 88.06 87 LYS A N 1
ATOM 654 C CA . LYS A 1 87 ? 15.737 3.689 4.669 1.00 88.06 87 LYS A CA 1
ATOM 655 C C . LYS A 1 87 ? 14.724 2.683 4.152 1.00 88.06 87 LYS A C 1
ATOM 657 O O . LYS A 1 87 ? 14.604 1.584 4.690 1.00 88.06 87 LYS A O 1
ATOM 662 N N . LYS A 1 88 ? 14.002 3.072 3.103 1.00 91.44 88 LYS A N 1
ATOM 663 C CA . LYS A 1 88 ? 13.096 2.157 2.421 1.00 91.44 88 LYS A CA 1
ATOM 664 C C . LYS A 1 88 ? 13.896 1.229 1.524 1.00 91.44 88 LYS A C 1
ATOM 666 O O . LYS A 1 88 ? 14.693 1.707 0.720 1.00 91.44 88 LYS A O 1
ATOM 671 N N . ASP A 1 89 ? 13.641 -0.061 1.650 1.00 93.56 89 ASP A N 1
ATOM 672 C CA . ASP A 1 89 ? 14.202 -1.072 0.767 1.00 93.56 89 ASP A CA 1
ATOM 673 C C . ASP A 1 89 ? 13.199 -1.428 -0.335 1.00 93.56 89 ASP A C 1
ATOM 675 O O . ASP A 1 89 ? 11.986 -1.439 -0.085 1.00 93.56 89 ASP A O 1
ATOM 679 N N . PRO A 1 90 ? 13.678 -1.790 -1.538 1.00 95.50 90 PRO A N 1
ATOM 680 C CA . PRO A 1 90 ? 12.819 -2.305 -2.588 1.00 95.50 90 PRO A CA 1
ATOM 681 C C . PRO A 1 90 ? 12.020 -3.532 -2.129 1.00 95.50 90 PRO A C 1
ATOM 683 O O . PRO A 1 90 ? 12.549 -4.459 -1.500 1.00 95.50 90 PRO A O 1
ATOM 686 N N . LEU A 1 91 ? 10.743 -3.574 -2.507 1.00 95.12 91 LEU A N 1
ATOM 687 C CA . LEU A 1 91 ? 9.938 -4.783 -2.398 1.00 95.12 91 LEU A CA 1
ATOM 688 C C . LEU A 1 91 ? 10.334 -5.723 -3.537 1.00 95.12 91 LEU A C 1
ATOM 690 O O . LEU A 1 91 ? 10.504 -5.301 -4.681 1.00 95.12 91 LEU A O 1
ATOM 694 N N . MET A 1 92 ? 10.467 -7.013 -3.247 1.00 94.00 92 MET A N 1
ATOM 695 C CA . MET A 1 92 ? 10.664 -8.011 -4.288 1.00 94.00 92 MET A CA 1
ATOM 696 C C . MET A 1 92 ? 9.374 -8.167 -5.091 1.00 94.00 92 MET A C 1
ATOM 698 O O . MET A 1 92 ? 8.268 -8.054 -4.558 1.00 94.00 92 MET A O 1
ATOM 702 N N . LYS A 1 93 ? 9.508 -8.544 -6.365 1.00 94.75 93 LYS A N 1
ATOM 703 C CA . LYS A 1 93 ? 8.364 -8.828 -7.242 1.00 94.75 93 LYS A CA 1
ATOM 704 C C . LYS A 1 93 ? 7.352 -9.791 -6.601 1.00 94.75 93 LYS A C 1
ATOM 706 O O . LYS A 1 93 ? 6.156 -9.527 -6.631 1.00 94.75 93 LYS A O 1
ATOM 711 N N . VAL A 1 94 ? 7.837 -10.864 -5.970 1.00 93.19 94 VAL A N 1
ATOM 712 C CA . VAL A 1 94 ? 6.983 -11.856 -5.292 1.00 93.19 94 VAL A CA 1
ATOM 713 C C . VAL A 1 94 ? 6.192 -11.256 -4.125 1.00 93.19 94 VAL A C 1
ATOM 715 O O . VAL A 1 94 ? 5.055 -11.645 -3.882 1.00 93.19 94 VAL A O 1
ATOM 718 N N . GLU A 1 95 ? 6.751 -10.278 -3.414 1.00 93.94 95 GLU A N 1
ATOM 719 C CA . GLU A 1 95 ? 6.056 -9.616 -2.308 1.00 93.94 95 GLU A CA 1
ATOM 720 C C . GLU A 1 95 ? 4.980 -8.676 -2.825 1.00 93.94 95 GLU A C 1
ATOM 722 O O . GLU A 1 95 ? 3.870 -8.687 -2.301 1.00 93.94 95 GLU A O 1
ATOM 727 N N . ILE A 1 96 ? 5.270 -7.924 -3.890 1.00 96.00 96 ILE A N 1
ATOM 728 C CA . ILE A 1 96 ? 4.273 -7.089 -4.568 1.00 96.00 96 ILE A CA 1
ATOM 729 C C . ILE A 1 96 ? 3.093 -7.959 -5.023 1.00 96.00 96 ILE A C 1
ATOM 731 O O . ILE A 1 96 ? 1.944 -7.631 -4.737 1.00 96.00 96 ILE A O 1
ATOM 735 N N . GLU A 1 97 ? 3.354 -9.107 -5.653 1.00 94.06 97 GLU A N 1
ATOM 736 C CA . GLU A 1 97 ? 2.312 -10.049 -6.082 1.00 94.06 97 GLU A CA 1
ATOM 737 C C . GLU A 1 97 ? 1.484 -10.594 -4.907 1.00 94.06 97 GLU A C 1
ATOM 739 O O . GLU A 1 97 ? 0.256 -10.660 -4.997 1.00 94.06 97 GLU A O 1
ATOM 744 N N . ILE A 1 98 ? 2.123 -10.942 -3.783 1.00 91.56 98 ILE A N 1
ATOM 745 C CA . ILE A 1 98 ? 1.430 -11.396 -2.566 1.00 91.56 98 ILE A CA 1
ATOM 746 C C . ILE A 1 98 ? 0.546 -10.283 -1.987 1.00 91.56 98 ILE A C 1
ATOM 748 O O . ILE A 1 98 ? -0.612 -10.542 -1.647 1.00 91.56 98 ILE A O 1
ATOM 752 N N . LEU A 1 99 ? 1.061 -9.053 -1.896 1.00 93.56 99 LEU A N 1
ATOM 753 C CA . LEU A 1 99 ? 0.340 -7.893 -1.362 1.00 93.56 99 LEU A CA 1
ATOM 754 C C . LEU A 1 99 ? -0.867 -7.532 -2.236 1.00 93.56 99 LEU A C 1
ATOM 756 O O . LEU A 1 99 ? -1.971 -7.339 -1.716 1.00 93.56 99 LEU A O 1
ATOM 760 N N . LEU A 1 100 ? -0.692 -7.516 -3.561 1.00 94.00 100 LEU A N 1
ATOM 761 C CA . LEU A 1 100 ? -1.780 -7.318 -4.519 1.00 94.00 100 LEU A CA 1
ATOM 762 C C . LEU A 1 100 ? -2.829 -8.424 -4.376 1.00 94.00 100 LEU A C 1
ATOM 764 O O . LEU A 1 100 ? -4.009 -8.136 -4.164 1.00 94.00 100 LEU A O 1
ATOM 768 N N . LYS A 1 101 ? -2.413 -9.695 -4.410 1.00 91.12 101 LYS A N 1
ATOM 769 C CA . LYS A 1 101 ? -3.322 -10.841 -4.287 1.00 91.12 101 LYS A CA 1
ATOM 770 C C . LYS A 1 101 ? -4.123 -10.804 -2.990 1.00 91.12 101 LYS A C 1
ATOM 772 O O . LYS A 1 101 ? -5.317 -11.090 -3.005 1.00 91.12 101 LYS A O 1
ATOM 777 N N . ALA A 1 102 ? -3.511 -10.435 -1.874 1.00 87.88 102 ALA A N 1
ATOM 778 C CA . ALA A 1 102 ? -4.217 -10.338 -0.603 1.00 87.88 102 ALA A CA 1
ATOM 779 C C . ALA A 1 102 ? -5.197 -9.155 -0.536 1.00 87.88 102 ALA A C 1
ATOM 781 O O . ALA A 1 102 ? -6.243 -9.275 0.100 1.00 87.88 102 ALA A O 1
ATOM 782 N N . SER A 1 103 ? -4.894 -8.060 -1.237 1.00 89.31 103 SER A N 1
ATOM 783 C CA . SER A 1 103 ? -5.725 -6.845 -1.319 1.00 89.31 103 SER A CA 1
ATOM 784 C C . SER A 1 103 ? -6.764 -6.894 -2.449 1.00 89.31 103 SER A C 1
ATOM 786 O O . SER A 1 103 ? -7.389 -5.890 -2.797 1.00 89.31 103 SER A O 1
ATOM 788 N N . SER A 1 104 ? -6.916 -8.061 -3.076 1.00 88.12 104 SER A N 1
ATOM 789 C CA . SER A 1 104 ? -7.764 -8.242 -4.250 1.00 88.12 104 SER A CA 1
ATOM 790 C C . SER A 1 104 ? -9.247 -8.402 -3.936 1.00 88.12 104 SER A C 1
ATOM 792 O O . SER A 1 104 ? -10.066 -8.203 -4.825 1.00 88.12 104 SER A O 1
ATOM 794 N N . GLU A 1 105 ? -9.591 -8.813 -2.708 1.00 83.56 105 GLU A N 1
ATOM 795 C CA . GLU A 1 105 ? -10.954 -9.237 -2.336 1.00 83.56 105 GLU A CA 1
ATOM 796 C C . GLU A 1 105 ? -11.538 -10.311 -3.277 1.00 83.56 105 GLU A C 1
ATOM 798 O O . GLU A 1 105 ? -12.748 -10.447 -3.409 1.00 83.56 105 GLU A O 1
ATOM 803 N N . GLY A 1 106 ? -10.670 -11.106 -3.913 1.00 84.88 106 GLY A N 1
ATOM 804 C CA . GLY A 1 106 ? -11.061 -12.112 -4.902 1.00 84.88 106 GLY A CA 1
ATOM 805 C C . GLY A 1 106 ? -11.081 -11.608 -6.348 1.00 84.88 106 GLY A C 1
ATOM 806 O O . GLY A 1 106 ? -11.263 -12.420 -7.250 1.00 84.88 106 GLY A O 1
ATOM 807 N N . GLY A 1 107 ? 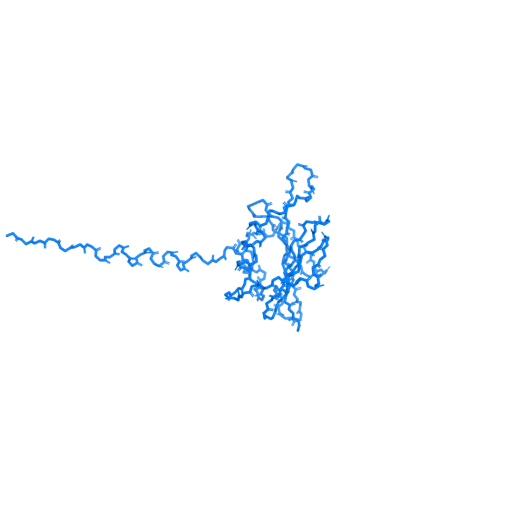-10.856 -10.312 -6.585 1.00 88.06 107 GLY A N 1
ATOM 808 C CA . GLY A 1 107 ? -10.664 -9.750 -7.921 1.00 88.06 107 GLY A CA 1
ATOM 809 C C . GLY A 1 107 ? -9.295 -10.075 -8.529 1.00 88.06 107 GLY A C 1
ATOM 810 O O . GLY A 1 107 ? -8.360 -10.492 -7.847 1.00 88.06 107 GLY A O 1
ATOM 811 N N . GLU A 1 108 ? -9.146 -9.850 -9.830 1.00 93.62 108 GLU A N 1
ATOM 812 C CA . GLU A 1 108 ? -7.857 -9.977 -10.513 1.00 93.62 108 GLU A CA 1
ATOM 813 C C . GLU A 1 108 ? -7.213 -8.599 -10.700 1.00 93.62 108 GLU A C 1
ATOM 815 O O . GLU A 1 108 ? -7.861 -7.649 -11.139 1.00 93.62 108 GLU A O 1
ATOM 820 N N . TRP A 1 109 ? -5.928 -8.487 -10.359 1.00 96.06 109 TRP A N 1
ATOM 821 C CA . TRP A 1 109 ? -5.134 -7.299 -10.655 1.00 96.06 109 TRP A CA 1
ATOM 822 C C . TRP A 1 109 ? -4.511 -7.428 -12.037 1.00 96.06 109 TRP A C 1
ATOM 824 O O . TRP A 1 109 ? -3.666 -8.292 -12.265 1.00 96.06 109 TRP A O 1
ATOM 834 N N . VAL A 1 110 ? -4.869 -6.519 -12.935 1.00 96.75 110 VAL A N 1
ATOM 835 C CA . VAL A 1 110 ? -4.302 -6.452 -14.282 1.00 96.75 110 VAL A CA 1
ATOM 836 C C . VAL A 1 110 ? -3.259 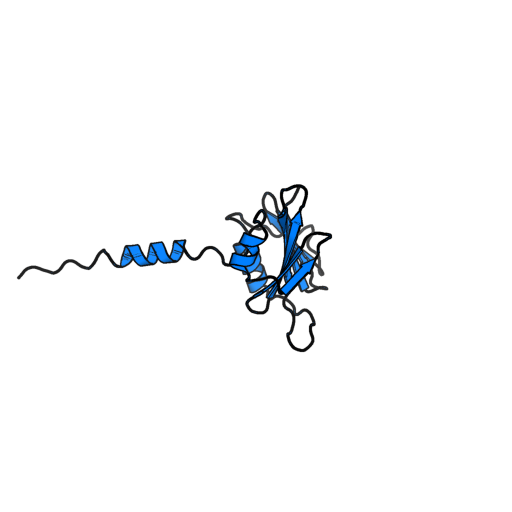-5.345 -14.315 1.00 96.75 110 VAL A C 1
ATOM 838 O O . VAL A 1 110 ? -3.553 -4.201 -13.954 1.00 96.75 110 VAL A O 1
ATOM 841 N N . LYS A 1 111 ? -2.030 -5.678 -14.723 1.00 96.81 111 LYS A N 1
ATOM 842 C CA . LYS A 1 111 ? -0.968 -4.682 -14.905 1.00 96.81 111 LYS A CA 1
ATOM 843 C C . LYS A 1 111 ? -1.315 -3.789 -16.097 1.00 96.81 111 LYS A C 1
ATOM 845 O O . LYS A 1 111 ? -1.600 -4.281 -17.185 1.00 96.81 111 LYS A O 1
ATOM 850 N N . ASP A 1 112 ? -1.281 -2.483 -15.883 1.00 95.44 112 ASP A N 1
ATOM 851 C CA . ASP A 1 112 ? -1.583 -1.472 -16.885 1.00 95.44 112 ASP A CA 1
ATOM 852 C C . ASP A 1 112 ? -0.287 -1.027 -17.569 1.00 95.44 112 ASP A C 1
ATOM 854 O O . ASP A 1 112 ? 0.416 -0.135 -17.091 1.00 95.44 112 ASP A O 1
ATOM 858 N N . SER A 1 113 ? 0.057 -1.676 -18.682 1.00 92.50 113 SER A N 1
ATOM 859 C CA . SER A 1 113 ? 1.301 -1.404 -19.411 1.00 92.50 113 SER A CA 1
ATOM 860 C C . SER A 1 113 ? 1.346 -0.028 -20.076 1.00 92.50 113 SER A C 1
ATOM 862 O O . SER A 1 113 ? 2.430 0.414 -20.431 1.00 92.50 113 SER A O 1
ATOM 864 N N . ILE A 1 114 ? 0.199 0.636 -20.270 1.00 91.25 114 ILE A N 1
ATOM 865 C CA . ILE A 1 114 ? 0.137 1.964 -20.901 1.00 91.25 114 ILE A CA 1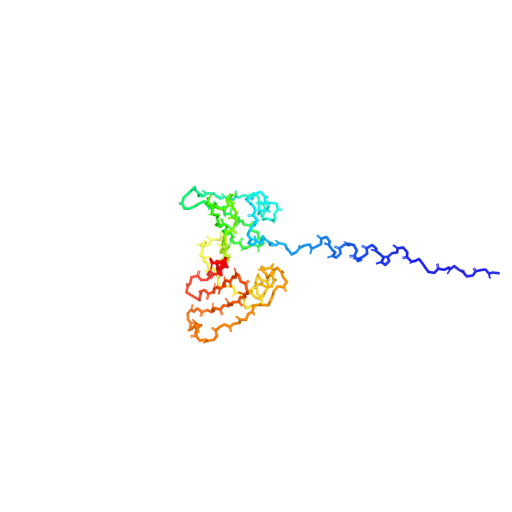
ATOM 866 C C . ILE A 1 114 ? 0.567 3.040 -19.904 1.00 91.25 114 ILE A C 1
ATOM 868 O O . ILE A 1 114 ? 1.256 3.985 -20.275 1.00 91.25 114 ILE A O 1
ATOM 872 N N . PHE A 1 115 ? 0.151 2.899 -18.645 1.00 88.94 115 PHE A N 1
ATOM 873 C CA . PHE A 1 115 ? 0.463 3.870 -17.596 1.00 88.94 115 PHE A CA 1
ATOM 874 C C . PHE A 1 115 ? 1.667 3.472 -16.735 1.00 88.94 115 PHE A C 1
ATOM 876 O O . PHE A 1 115 ? 2.161 4.300 -15.975 1.00 88.94 115 PHE A O 1
ATOM 883 N N . SER A 1 116 ? 2.142 2.229 -16.841 1.00 92.25 116 SER A N 1
ATOM 884 C CA . SER A 1 116 ? 3.411 1.833 -16.230 1.00 92.25 116 SER A CA 1
ATOM 885 C C . SER A 1 116 ? 4.582 2.483 -16.973 1.00 92.25 116 SER A C 1
ATOM 887 O O . SER A 1 116 ? 4.566 2.617 -18.196 1.00 92.25 116 SER A O 1
ATOM 889 N N . SER A 1 117 ? 5.615 2.861 -16.233 1.00 93.38 117 SER A N 1
ATOM 890 C CA . SER A 1 117 ? 6.846 3.469 -16.735 1.00 93.38 117 SER A CA 1
ATOM 891 C C . SER A 1 117 ? 8.070 2.744 -16.168 1.00 93.38 117 SER A C 1
ATOM 893 O O . SER A 1 117 ? 7.944 1.726 -15.489 1.00 93.38 117 SER A O 1
ATOM 895 N N . THR A 1 118 ? 9.270 3.257 -16.439 1.00 92.00 118 THR A N 1
ATOM 896 C CA . THR A 1 118 ? 10.502 2.758 -15.806 1.00 92.00 118 THR A CA 1
ATOM 897 C C . THR A 1 118 ? 10.502 2.948 -14.292 1.00 92.00 118 THR A C 1
ATOM 899 O O . THR A 1 118 ? 11.101 2.146 -13.583 1.00 92.00 118 THR A O 1
ATOM 902 N N . ASP A 1 119 ? 9.808 3.977 -13.803 1.00 96.25 119 ASP A N 1
ATOM 903 C CA . ASP A 1 119 ? 9.852 4.395 -12.402 1.00 96.25 119 ASP A CA 1
ATOM 904 C C . ASP A 1 119 ? 8.604 3.983 -11.616 1.00 96.25 119 ASP A C 1
ATOM 906 O O . ASP A 1 119 ? 8.604 4.035 -10.386 1.00 96.25 119 ASP A O 1
ATOM 910 N N . GLU A 1 120 ? 7.546 3.536 -12.298 1.00 96.94 120 GLU A N 1
ATOM 911 C CA . GLU A 1 120 ? 6.290 3.154 -11.658 1.00 96.94 120 GLU A CA 1
ATOM 912 C C . GLU A 1 120 ? 5.608 1.990 -12.380 1.00 96.94 120 GLU A C 1
ATOM 914 O O . GLU A 1 120 ? 5.325 2.059 -13.574 1.00 96.94 120 GLU A O 1
ATOM 919 N N . ASP A 1 121 ? 5.264 0.944 -11.634 1.00 98.00 121 ASP A N 1
ATOM 920 C CA . ASP A 1 121 ? 4.349 -0.093 -12.102 1.00 98.00 121 ASP A CA 1
ATOM 921 C C . ASP A 1 121 ? 2.923 0.222 -11.642 1.00 98.00 121 ASP A C 1
ATOM 923 O O . ASP A 1 121 ? 2.708 0.566 -10.480 1.00 98.00 121 ASP A O 1
ATOM 927 N N . ILE A 1 122 ? 1.933 0.063 -12.524 1.00 97.62 122 ILE A N 1
ATOM 928 C CA . ILE A 1 122 ? 0.523 0.333 -12.211 1.00 97.62 122 ILE A CA 1
ATOM 929 C C . ILE A 1 122 ? -0.326 -0.911 -12.456 1.00 97.62 122 ILE A C 1
ATOM 931 O O . ILE A 1 122 ? -0.200 -1.574 -13.483 1.00 97.62 122 ILE A O 1
ATOM 935 N N . TRP A 1 123 ? -1.243 -1.195 -11.532 1.00 97.88 123 TRP A N 1
ATOM 936 C CA . TRP A 1 123 ? -2.254 -2.241 -11.663 1.00 97.88 123 TRP A CA 1
ATOM 937 C C . T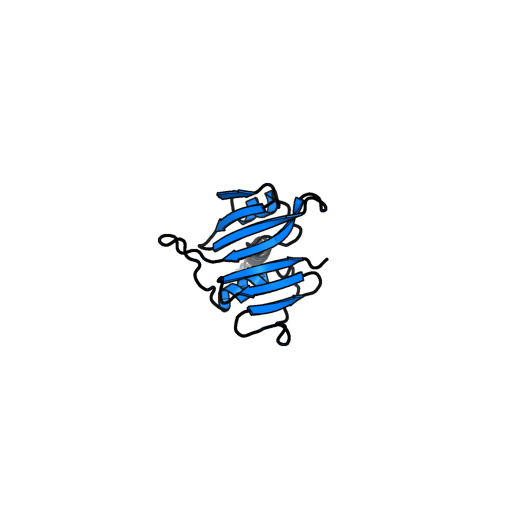RP A 1 123 ? -3.652 -1.687 -11.426 1.00 97.88 123 TRP A C 1
ATOM 939 O O . TRP A 1 123 ? -3.858 -0.712 -10.693 1.00 97.88 123 TRP A O 1
ATOM 949 N N . ARG A 1 124 ? -4.643 -2.339 -12.027 1.00 96.25 124 ARG A N 1
ATOM 950 C CA . ARG A 1 124 ? -6.056 -2.015 -11.843 1.00 96.25 124 ARG A CA 1
ATOM 951 C C . ARG A 1 124 ? -6.869 -3.267 -11.576 1.00 96.25 124 ARG A C 1
ATOM 953 O O . ARG A 1 124 ? -6.568 -4.337 -12.096 1.00 96.25 124 ARG A O 1
ATOM 960 N N . ARG A 1 125 ? -7.928 -3.076 -10.802 1.00 93.88 125 ARG A N 1
ATOM 961 C CA . ARG A 1 125 ? -9.067 -3.984 -10.698 1.00 93.88 125 ARG A CA 1
ATOM 962 C C . ARG A 1 125 ? -10.346 -3.155 -10.639 1.00 93.88 125 ARG A C 1
ATOM 964 O O . ARG A 1 125 ? -10.295 -1.923 -10.575 1.00 93.88 125 ARG A O 1
ATOM 971 N N . GLU A 1 126 ? -11.494 -3.813 -10.646 1.00 91.62 126 GLU A N 1
ATOM 972 C CA . GLU A 1 126 ? -12.762 -3.134 -10.389 1.00 91.62 126 GLU A CA 1
ATOM 973 C C . GLU A 1 126 ? -12.742 -2.465 -9.001 1.00 91.62 126 GLU A C 1
ATOM 975 O O . GLU A 1 126 ? -12.357 -3.082 -8.004 1.00 91.62 126 GLU A O 1
ATOM 980 N N . GLY A 1 127 ? -13.080 -1.172 -8.958 1.00 90.69 127 GLY A N 1
ATOM 981 C CA . GLY A 1 127 ? -13.150 -0.382 -7.724 1.00 90.69 127 GLY A CA 1
ATOM 982 C C . GLY A 1 127 ? -11.812 -0.021 -7.065 1.00 90.69 127 GLY A C 1
ATOM 983 O O . GLY A 1 127 ? -11.830 0.586 -5.994 1.00 90.69 127 GLY A O 1
ATOM 984 N N . ALA A 1 128 ? -10.654 -0.360 -7.654 1.00 94.25 128 ALA A N 1
ATOM 985 C CA . ALA A 1 128 ? -9.352 -0.034 -7.059 1.00 94.25 128 ALA A CA 1
ATOM 986 C C . ALA A 1 128 ? -8.203 0.137 -8.072 1.00 94.25 128 ALA A C 1
ATOM 988 O O . ALA A 1 128 ? -8.211 -0.383 -9.193 1.00 94.25 128 ALA A O 1
ATOM 989 N N . LYS A 1 129 ? -7.167 0.865 -7.649 1.00 96.25 129 LYS A N 1
ATOM 990 C CA . LYS A 1 129 ? -5.876 1.019 -8.337 1.00 96.25 129 LYS A CA 1
ATOM 991 C C . LYS A 1 129 ? -4.757 0.638 -7.371 1.00 96.25 129 LYS A C 1
ATOM 993 O O . LYS A 1 129 ? -4.850 0.925 -6.181 1.00 96.25 129 LYS A O 1
ATOM 998 N N . ALA A 1 130 ? -3.683 0.065 -7.899 1.00 97.69 130 ALA A N 1
ATOM 999 C CA . ALA A 1 130 ? -2.421 -0.037 -7.190 1.00 97.69 130 ALA A CA 1
ATOM 1000 C C . ALA A 1 130 ? -1.284 0.567 -8.017 1.00 97.69 130 ALA A C 1
ATOM 1002 O O . ALA A 1 130 ? -1.336 0.546 -9.250 1.00 97.69 130 ALA A O 1
ATOM 1003 N N . SER A 1 131 ? -0.260 1.093 -7.354 1.00 97.88 131 SER A N 1
ATOM 1004 C CA . SER A 1 131 ? 1.002 1.424 -8.002 1.00 97.88 131 SER A CA 1
ATOM 1005 C C . SER A 1 131 ? 2.206 1.185 -7.105 1.00 97.88 131 SER A C 1
ATOM 1007 O O . SER A 1 131 ? 2.120 1.318 -5.887 1.00 97.88 131 SER A O 1
ATOM 1009 N N . TYR A 1 132 ? 3.319 0.789 -7.714 1.00 98.38 132 TYR A N 1
ATOM 1010 C CA . TYR A 1 132 ? 4.598 0.597 -7.048 1.00 98.38 132 TYR A CA 1
ATOM 1011 C C . TYR A 1 132 ? 5.621 1.558 -7.638 1.00 98.38 132 TYR A C 1
ATOM 1013 O O . TYR A 1 132 ? 5.907 1.482 -8.831 1.00 98.38 132 TYR A O 1
ATOM 1021 N N . SER A 1 133 ? 6.170 2.437 -6.803 1.00 97.75 133 SER A N 1
ATOM 1022 C CA . SER A 1 133 ? 7.233 3.363 -7.196 1.00 97.75 133 SER A CA 1
ATOM 1023 C C . SER A 1 133 ? 8.602 2.719 -7.002 1.00 97.75 133 SER A C 1
ATOM 1025 O O . SER A 1 133 ? 8.980 2.374 -5.881 1.00 97.75 133 SER A O 1
ATOM 1027 N N . HIS A 1 134 ? 9.385 2.617 -8.074 1.00 95.62 134 HIS A N 1
ATOM 1028 C CA . HIS A 1 134 ? 10.775 2.149 -8.022 1.00 95.62 134 HIS A CA 1
ATOM 1029 C C . HIS A 1 134 ? 11.721 3.193 -7.412 1.00 95.62 134 HIS A C 1
ATOM 1031 O O . HIS A 1 134 ? 12.825 2.843 -7.010 1.00 95.62 134 HIS A O 1
ATOM 1037 N N . LEU A 1 135 ? 11.280 4.452 -7.290 1.00 94.81 135 LEU A N 1
ATOM 1038 C CA . LEU A 1 135 ? 12.050 5.543 -6.682 1.00 94.81 135 LEU A CA 1
ATOM 1039 C C . LEU A 1 135 ? 11.838 5.644 -5.168 1.00 94.81 135 LEU A C 1
ATOM 1041 O O . LEU A 1 135 ? 12.780 5.919 -4.429 1.00 94.81 135 LEU A O 1
ATOM 1045 N N . THR A 1 136 ? 10.599 5.456 -4.699 1.00 95.12 136 THR A N 1
ATOM 1046 C CA . THR A 1 136 ? 10.258 5.584 -3.268 1.00 95.12 136 THR A CA 1
ATOM 1047 C C . THR A 1 136 ? 10.046 4.246 -2.572 1.00 95.12 136 THR A C 1
ATOM 1049 O O . THR A 1 136 ? 9.913 4.222 -1.350 1.00 95.12 136 THR A O 1
ATOM 1052 N N . HIS A 1 137 ? 10.008 3.147 -3.328 1.00 96.69 137 HIS A N 1
ATOM 1053 C CA . HIS A 1 137 ? 9.754 1.783 -2.858 1.00 96.69 137 HIS A CA 1
ATOM 1054 C C . HIS A 1 137 ? 8.423 1.606 -2.114 1.00 96.69 137 HIS A C 1
ATOM 1056 O O . HIS A 1 137 ? 8.268 0.681 -1.316 1.00 96.69 137 HIS A O 1
ATOM 1062 N N . ASP A 1 138 ? 7.448 2.469 -2.398 1.00 96.81 138 ASP A N 1
ATOM 1063 C CA . ASP A 1 138 ? 6.094 2.355 -1.869 1.00 96.81 138 ASP A CA 1
ATOM 1064 C C . ASP A 1 138 ? 5.200 1.599 -2.849 1.00 96.81 138 ASP A C 1
ATOM 1066 O O . ASP A 1 138 ? 5.091 1.977 -4.016 1.00 96.81 138 ASP A O 1
ATOM 1070 N N . LEU A 1 139 ? 4.513 0.570 -2.352 1.00 97.88 139 LEU A N 1
ATOM 1071 C CA . LEU A 1 139 ? 3.326 0.010 -2.989 1.00 97.88 139 LEU A CA 1
ATOM 1072 C C . LEU A 1 139 ? 2.097 0.688 -2.386 1.00 97.88 139 LEU A C 1
ATOM 1074 O O . LEU A 1 139 ? 1.807 0.528 -1.201 1.00 97.88 139 LEU A O 1
ATOM 1078 N N . VAL A 1 140 ? 1.361 1.424 -3.204 1.00 97.25 140 VAL A N 1
ATOM 1079 C CA . VAL A 1 140 ? 0.135 2.120 -2.824 1.00 97.25 140 VAL A CA 1
ATOM 1080 C C . VAL A 1 140 ? -1.049 1.395 -3.444 1.00 97.25 140 VAL A C 1
ATOM 1082 O O . VAL A 1 140 ? -1.061 1.160 -4.646 1.00 97.25 140 VAL A O 1
ATOM 1085 N N . ILE A 1 141 ? -2.060 1.068 -2.645 1.00 96.62 141 ILE A N 1
ATOM 1086 C CA . ILE A 1 141 ? -3.328 0.482 -3.093 1.00 96.62 141 ILE A CA 1
ATOM 1087 C C . ILE A 1 141 ? -4.450 1.396 -2.616 1.00 96.62 141 ILE A C 1
ATOM 1089 O O . ILE A 1 141 ? -4.510 1.703 -1.431 1.00 96.62 141 ILE A O 1
ATOM 1093 N N . ILE A 1 142 ? -5.323 1.844 -3.515 1.00 94.62 142 ILE A N 1
ATOM 1094 C CA . ILE A 1 142 ? -6.406 2.790 -3.213 1.00 94.62 142 ILE A CA 1
ATOM 1095 C C . ILE A 1 142 ? -7.723 2.360 -3.854 1.00 94.62 142 ILE A C 1
ATOM 1097 O O . ILE A 1 142 ? -7.728 1.813 -4.962 1.00 94.62 142 ILE A O 1
ATOM 1101 N N . HIS A 1 143 ? -8.838 2.652 -3.183 1.00 88.56 143 HIS A N 1
ATOM 1102 C CA . HIS A 1 143 ? -10.151 2.625 -3.820 1.00 88.56 143 HIS A CA 1
ATOM 1103 C C . HIS A 1 143 ? -10.214 3.680 -4.927 1.00 88.56 143 HIS A C 1
ATOM 1105 O O . HIS A 1 143 ? -9.646 4.766 -4.803 1.00 88.56 143 HIS A O 1
ATOM 1111 N N . LYS A 1 144 ? -10.886 3.337 -6.024 1.00 80.31 144 LYS A N 1
ATOM 1112 C CA . LYS A 1 144 ? -11.341 4.328 -6.996 1.00 80.31 144 LYS A CA 1
ATOM 1113 C C . LYS A 1 144 ? -12.672 4.892 -6.509 1.00 80.31 144 LYS A C 1
ATOM 1115 O O . LYS A 1 144 ? -13.524 4.115 -6.083 1.00 80.31 144 LYS A O 1
ATOM 1120 N N . ASP A 1 145 ? -12.798 6.211 -6.573 1.00 64.12 145 ASP A N 1
ATOM 1121 C CA . ASP A 1 145 ? -14.084 6.904 -6.468 1.00 64.12 145 ASP A CA 1
ATOM 1122 C C . ASP A 1 145 ? -14.995 6.545 -7.655 1.00 64.12 145 ASP A C 1
ATOM 1124 O O . ASP A 1 145 ? -14.456 6.322 -8.772 1.00 64.12 145 ASP A O 1
#

Radius of gyration: 19.11 Å; chains: 1; bounding box: 36×75×38 Å

Secondary structure (DSSP, 8-state):
-PPPPP-TTTHHHHHHHHHH---SSPPTT-BHHHHHHHH-S-SEEEETTEEEEEEETTEEEEEEEETTTTSEEEEEEEEEE-TTT-PEEPPPHHHHHHHHHHTTTTPPPEE-TTT--SSEEEEEETTEEEEEETTT--EEEEE--

Foldseek 3Di:
DDDDDPDPPPVVVVVVVVVVPQLLADEFFDAPVSRCVRQNAFPDFDVVQTWGWGDDPQKIKIFGFDVVSVGTGFKIKIFGADPPPRATDADDPVRLVSNCVSHQPPWDWDWDPVPADPQKTKTDTVQKIWMAGNVRNMIMIGGDD